Protein AF-A0A8X6V2Q7-F1 (afdb_monomer_lite)

Foldseek 3Di:
DDDDDLVQDLVNCPVVDDDPVVNVVDPSNVVGDCCVVDPDDPPPPPPVVVVVVVVVVVVVVVVVLVVQLVVVLVVVCVVVPDNDPDPRDVVSSVVSVVVVVVVVCCVPPVVVVVVVVPDDDDDFPDLALVSVLVVQVVCCVVPNDDPDDDDPPPVRVVVNVVVCVVVVD

InterPro domains:
  IPR036397 Ribonuclease H superfamily [G3DSA:3.30.420.10] (114-169)

Radius of gyration: 29.78 Å; chains: 1; bounding box: 52×70×67 Å

Organism: Trichonephila clavipes (NCBI:txid2585209)

Structure (mmCIF, N/CA/C/O backbone):
data_AF-A0A8X6V2Q7-F1
#
_entry.id   AF-A0A8X6V2Q7-F1
#
loop_
_atom_site.group_PDB
_atom_site.id
_atom_site.type_symbol
_atom_site.label_atom_id
_atom_site.label_alt_id
_atom_site.label_comp_id
_atom_site.label_asym_id
_atom_site.label_entity_id
_atom_site.label_seq_id
_atom_site.pdbx_PDB_ins_code
_atom_site.Cartn_x
_atom_site.Cartn_y
_atom_site.Cartn_z
_atom_site.occupancy
_atom_site.B_iso_or_equiv
_atom_site.auth_seq_id
_atom_site.auth_comp_id
_atom_site.auth_asym_id
_atom_site.auth_atom_id
_atom_site.pdbx_PDB_model_num
ATOM 1 N N . MET A 1 1 ? 19.278 -16.039 -22.634 1.00 46.84 1 MET A N 1
ATOM 2 C CA . MET A 1 1 ? 18.254 -17.069 -22.369 1.00 46.84 1 MET A CA 1
ATOM 3 C C . MET A 1 1 ? 17.026 -16.682 -23.163 1.00 46.84 1 MET A C 1
ATOM 5 O O . MET A 1 1 ? 16.469 -15.624 -22.900 1.00 46.84 1 MET A O 1
ATOM 9 N N . GLU A 1 2 ? 16.691 -17.450 -24.193 1.00 57.19 2 GLU A N 1
ATOM 10 C CA . GLU A 1 2 ? 15.516 -17.195 -25.029 1.00 57.19 2 GLU A CA 1
ATOM 11 C C . GLU A 1 2 ? 14.275 -17.835 -24.401 1.00 57.19 2 GLU A C 1
ATOM 13 O O . GLU A 1 2 ? 14.346 -18.918 -23.822 1.00 57.19 2 GLU A O 1
ATOM 18 N N . HIS A 1 3 ? 13.142 -17.138 -24.469 1.00 63.06 3 HIS A N 1
ATOM 19 C CA . HIS A 1 3 ? 11.876 -17.623 -23.930 1.00 63.06 3 HIS A CA 1
ATOM 20 C C . HIS A 1 3 ? 11.239 -18.638 -24.893 1.00 63.06 3 HIS A C 1
ATOM 22 O O . HIS A 1 3 ? 10.898 -18.295 -26.029 1.00 63.06 3 HIS A O 1
ATOM 28 N N . VAL A 1 4 ? 11.046 -19.871 -24.418 1.00 62.88 4 VAL A N 1
ATOM 29 C CA . VAL A 1 4 ? 10.318 -20.929 -25.134 1.00 62.88 4 VAL A CA 1
ATOM 30 C C . VAL A 1 4 ? 8.814 -20.605 -25.108 1.00 62.88 4 VAL A C 1
ATOM 32 O O . VAL A 1 4 ? 8.291 -20.364 -24.020 1.00 62.88 4 VAL A O 1
ATOM 35 N N . PRO A 1 5 ? 8.111 -20.560 -26.261 1.00 65.69 5 PRO A N 1
ATOM 36 C CA . PRO A 1 5 ? 6.659 -20.354 -26.298 1.00 65.69 5 PRO A CA 1
ATOM 37 C C . PRO A 1 5 ? 5.901 -21.378 -25.433 1.00 65.69 5 PRO A C 1
ATOM 39 O O . PRO A 1 5 ? 6.385 -22.491 -25.250 1.00 65.69 5 PRO A O 1
ATOM 42 N N . SER A 1 6 ? 4.708 -21.024 -24.939 1.00 66.69 6 SER A N 1
ATOM 43 C CA . SER A 1 6 ? 3.935 -21.871 -24.010 1.00 66.69 6 SER A CA 1
ATOM 44 C C . SER A 1 6 ? 3.626 -23.277 -24.534 1.00 66.69 6 SER A C 1
ATOM 46 O O . SER A 1 6 ? 3.758 -24.235 -23.780 1.00 66.69 6 SER A O 1
ATOM 48 N N . ASP A 1 7 ? 3.268 -23.424 -25.813 1.00 68.69 7 ASP A N 1
ATOM 49 C CA . ASP A 1 7 ? 2.862 -24.720 -26.382 1.00 68.69 7 ASP A CA 1
ATOM 50 C C . ASP A 1 7 ? 3.977 -25.795 -26.339 1.00 68.69 7 ASP A C 1
ATOM 52 O O . ASP A 1 7 ? 3.698 -26.927 -25.943 1.00 68.69 7 ASP A O 1
ATOM 56 N N . PRO A 1 8 ? 5.245 -25.487 -26.686 1.00 73.31 8 PRO A N 1
ATOM 57 C CA . PRO A 1 8 ? 6.370 -26.411 -26.525 1.00 73.31 8 PRO A CA 1
ATOM 58 C C . PRO A 1 8 ? 7.107 -26.312 -25.174 1.00 73.31 8 PRO A C 1
ATOM 60 O O . PRO A 1 8 ? 8.193 -26.883 -25.053 1.00 73.31 8 PRO A O 1
ATOM 63 N N . ASN A 1 9 ? 6.595 -25.591 -24.167 1.00 81.50 9 ASN A N 1
ATOM 64 C CA . ASN A 1 9 ? 7.288 -25.437 -22.884 1.00 81.50 9 ASN A CA 1
ATOM 65 C C . ASN A 1 9 ? 6.937 -26.583 -21.913 1.00 81.50 9 ASN A C 1
ATOM 67 O O . ASN A 1 9 ? 5.842 -26.582 -21.348 1.00 81.50 9 ASN A O 1
ATOM 71 N N . PRO A 1 10 ? 7.851 -27.528 -21.618 1.00 83.62 10 PRO A N 1
ATOM 72 C CA . PRO A 1 10 ? 7.557 -28.600 -20.669 1.00 83.62 10 PRO A CA 1
ATOM 73 C C . PRO A 1 10 ? 7.222 -28.064 -19.267 1.00 83.62 10 PRO A C 1
ATOM 75 O O . PRO A 1 10 ? 6.374 -28.637 -18.586 1.00 83.62 10 PRO A O 1
ATOM 78 N N . ALA A 1 11 ? 7.796 -26.928 -18.852 1.00 82.56 11 ALA A N 1
ATOM 79 C CA . ALA A 1 11 ? 7.512 -26.326 -17.548 1.00 82.56 11 ALA A CA 1
ATOM 80 C C . ALA A 1 11 ? 6.061 -25.821 -17.406 1.00 82.56 11 ALA A C 1
ATOM 82 O O . ALA A 1 11 ? 5.553 -25.748 -16.283 1.00 82.56 11 ALA A O 1
ATOM 83 N N . ASP A 1 12 ? 5.370 -25.527 -18.516 1.00 83.75 12 ASP A N 1
ATOM 84 C CA . ASP A 1 12 ? 3.963 -25.105 -18.498 1.00 83.75 12 ASP A CA 1
ATOM 85 C C . ASP A 1 12 ? 3.024 -26.251 -18.078 1.00 83.75 12 ASP A C 1
ATOM 87 O O . ASP A 1 12 ? 1.996 -26.000 -17.449 1.00 83.75 12 ASP A O 1
ATOM 91 N N . LEU A 1 13 ? 3.380 -27.513 -18.361 1.00 81.94 13 LEU A N 1
ATOM 92 C CA . LEU A 1 13 ? 2.562 -28.679 -17.996 1.00 81.94 13 LEU A CA 1
ATOM 93 C C . LEU A 1 13 ? 2.417 -28.817 -16.477 1.00 81.94 13 LEU A C 1
ATOM 95 O O . LEU A 1 13 ? 1.329 -29.085 -15.973 1.00 81.94 13 LEU A O 1
ATOM 99 N N . VAL A 1 14 ? 3.507 -28.601 -15.741 1.00 81.62 14 VAL A N 1
ATOM 100 C CA . VAL A 1 14 ? 3.504 -28.705 -14.276 1.00 81.62 14 VAL A CA 1
ATOM 101 C C . VAL A 1 14 ? 2.944 -27.438 -13.634 1.00 81.62 14 VAL A C 1
ATOM 103 O O . VAL A 1 14 ? 2.188 -27.535 -12.670 1.00 81.62 14 VAL A O 1
ATOM 106 N N . SER A 1 15 ? 3.242 -26.253 -14.176 1.00 85.19 15 SER A N 1
ATOM 107 C CA . SER A 1 15 ? 2.754 -24.991 -13.603 1.00 85.19 15 SER A CA 1
ATOM 108 C C . SER A 1 15 ? 1.238 -24.795 -13.749 1.00 85.19 15 SER A C 1
ATOM 110 O O . SER A 1 15 ? 0.634 -24.119 -12.918 1.00 85.19 15 SER A O 1
ATOM 112 N N . ARG A 1 16 ? 0.601 -25.420 -14.752 1.00 81.25 16 ARG A N 1
ATOM 113 C CA . ARG A 1 16 ? -0.863 -25.397 -14.957 1.00 81.25 16 ARG A CA 1
ATOM 114 C C . ARG A 1 16 ? -1.616 -26.529 -14.249 1.00 81.25 16 ARG A C 1
ATOM 116 O O . ARG A 1 16 ? -2.844 -26.511 -14.239 1.00 81.25 16 ARG A O 1
ATOM 123 N N . GLY A 1 17 ? -0.895 -27.473 -13.644 1.00 82.19 17 GLY A N 1
ATOM 124 C CA . GLY A 1 17 ? -1.458 -28.646 -12.983 1.00 82.19 17 GLY A CA 1
ATOM 125 C C . GLY A 1 17 ? -1.748 -29.780 -13.968 1.00 82.19 17 GLY A C 1
ATOM 126 O O . GLY A 1 17 ? -2.728 -29.749 -14.710 1.00 82.19 17 GLY A O 1
ATOM 127 N N . ILE A 1 18 ? -0.907 -30.813 -13.936 1.00 85.75 18 ILE A N 1
ATOM 128 C CA . ILE A 1 18 ? -1.090 -32.064 -14.674 1.00 85.75 18 ILE A CA 1
ATOM 129 C C . ILE A 1 18 ? -1.117 -33.232 -13.691 1.00 85.75 18 ILE A C 1
ATOM 131 O O . ILE A 1 18 ? -0.401 -33.243 -12.691 1.00 85.75 18 ILE A O 1
ATOM 135 N N . ASP A 1 19 ? -1.965 -34.211 -13.982 1.00 88.88 19 ASP A N 1
ATOM 136 C CA . ASP A 1 19 ? -2.036 -35.451 -13.219 1.00 88.88 19 ASP A CA 1
ATOM 137 C C . ASP A 1 19 ? -0.715 -36.253 -13.345 1.00 88.88 19 ASP A C 1
ATOM 139 O O . ASP A 1 19 ? -0.192 -36.359 -14.462 1.00 88.88 19 ASP A O 1
ATOM 143 N N . PRO A 1 20 ? -0.162 -36.819 -12.252 1.00 86.69 20 PRO A N 1
ATOM 144 C CA . PRO A 1 20 ? 1.117 -37.535 -12.281 1.00 86.69 20 PRO A CA 1
ATOM 145 C C . PRO A 1 20 ? 1.160 -38.713 -13.260 1.00 86.69 20 PRO A C 1
ATOM 147 O O . PRO A 1 20 ? 2.162 -38.890 -13.955 1.00 86.69 20 PRO A O 1
ATOM 150 N N . ASP A 1 21 ? 0.072 -39.476 -13.383 1.00 89.44 21 ASP A N 1
ATOM 151 C CA . ASP A 1 21 ? 0.019 -40.634 -14.282 1.00 89.44 21 ASP A CA 1
ATOM 152 C C . ASP A 1 21 ? -0.011 -40.185 -15.746 1.00 89.44 21 ASP A C 1
ATOM 154 O O . ASP A 1 21 ? 0.568 -40.825 -16.630 1.00 89.44 21 ASP A O 1
ATOM 158 N N . LYS A 1 22 ? -0.634 -39.031 -16.009 1.00 85.12 22 LYS A N 1
ATOM 159 C CA . LYS A 1 22 ? -0.611 -38.392 -17.330 1.00 85.12 22 LYS A CA 1
ATOM 160 C C . LYS A 1 22 ? 0.740 -37.765 -17.645 1.00 85.12 22 LYS A C 1
ATOM 162 O O . LYS A 1 22 ? 1.118 -37.763 -18.815 1.00 85.12 22 LYS A O 1
ATOM 167 N N . LEU A 1 23 ? 1.465 -37.258 -16.645 1.00 86.19 23 LEU A N 1
ATOM 168 C CA . LEU A 1 23 ? 2.805 -36.693 -16.821 1.00 86.19 23 LEU A CA 1
ATOM 169 C C . LEU A 1 23 ? 3.800 -37.759 -17.290 1.00 86.19 23 LEU A C 1
ATOM 171 O O . LEU A 1 23 ? 4.572 -37.490 -18.205 1.00 86.19 23 LEU A O 1
ATOM 175 N N . LEU A 1 24 ? 3.727 -38.979 -16.743 1.00 85.38 24 LEU A N 1
ATOM 176 C CA . LEU A 1 24 ? 4.577 -40.108 -17.155 1.00 85.38 24 LEU A CA 1
ATOM 177 C C . LEU A 1 24 ? 4.436 -40.461 -18.646 1.00 85.38 24 LEU A C 1
ATOM 179 O O . LEU A 1 24 ? 5.351 -41.025 -19.242 1.00 85.38 24 LEU A O 1
ATOM 183 N N . GLN A 1 25 ? 3.312 -40.096 -19.264 1.00 86.62 25 GLN A N 1
ATOM 184 C CA . GLN A 1 25 ? 3.036 -40.330 -20.682 1.00 86.62 25 GLN A CA 1
ATOM 185 C C . GLN A 1 25 ? 3.468 -39.151 -21.579 1.00 86.62 25 GLN A C 1
ATOM 187 O O . GLN A 1 25 ? 3.437 -39.266 -22.808 1.00 86.62 25 GLN A O 1
ATOM 192 N N . GLN A 1 26 ? 3.888 -38.013 -21.006 1.00 85.62 26 GLN A N 1
ATOM 193 C CA . GLN A 1 26 ? 4.239 -36.809 -21.765 1.00 85.62 26 GLN A CA 1
ATOM 194 C C . GLN A 1 26 ? 5.645 -36.883 -22.357 1.00 85.62 26 GLN A C 1
ATOM 196 O O . GLN A 1 26 ? 6.644 -36.593 -21.701 1.00 85.62 26 GLN A O 1
ATOM 201 N N . LYS A 1 27 ? 5.723 -37.148 -23.663 1.00 84.56 27 LYS A N 1
ATOM 202 C CA . LYS A 1 27 ? 6.991 -37.101 -24.407 1.00 84.56 27 LYS A CA 1
ATOM 203 C C . LYS A 1 27 ? 7.654 -35.722 -24.372 1.00 84.56 27 LYS A C 1
ATOM 205 O O . LYS A 1 27 ? 8.876 -35.668 -24.335 1.00 84.56 27 LYS A O 1
ATOM 210 N N . LEU A 1 28 ? 6.874 -34.637 -24.362 1.00 84.88 28 LEU A N 1
ATOM 211 C CA . LEU A 1 28 ? 7.398 -33.266 -24.320 1.00 84.88 28 LEU A CA 1
ATOM 212 C C . LEU A 1 28 ? 8.175 -32.982 -23.025 1.00 84.88 28 LEU A C 1
ATOM 214 O O . LEU A 1 28 ? 9.194 -32.303 -23.067 1.00 84.88 28 LEU A O 1
ATOM 218 N N . TRP A 1 29 ? 7.724 -33.525 -21.888 1.00 85.44 29 TRP A N 1
ATOM 219 C CA . TRP A 1 29 ? 8.389 -33.345 -20.595 1.00 85.44 29 TRP A CA 1
ATOM 220 C C . TRP A 1 29 ? 9.753 -34.037 -20.551 1.00 85.44 29 TRP A C 1
ATOM 222 O O . TRP A 1 29 ? 10.743 -33.432 -20.151 1.00 85.44 29 TRP A O 1
ATOM 232 N N . PHE A 1 30 ? 9.808 -35.296 -20.995 1.00 85.56 30 PHE A N 1
ATOM 233 C CA . PHE A 1 30 ? 11.021 -36.110 -20.890 1.00 85.56 30 PHE A CA 1
ATOM 234 C C . PHE A 1 30 ? 12.014 -35.905 -22.037 1.00 85.56 30 PHE A C 1
ATOM 236 O O . PHE A 1 30 ? 13.210 -36.072 -21.824 1.00 85.56 30 PHE A O 1
ATOM 243 N N . ASN A 1 31 ? 11.544 -35.538 -23.231 1.00 86.00 31 ASN A N 1
ATOM 244 C CA . ASN A 1 31 ? 12.404 -35.377 -24.410 1.00 86.00 31 ASN A CA 1
ATOM 245 C C . ASN A 1 31 ? 12.636 -33.910 -24.793 1.00 86.00 31 ASN A C 1
ATOM 247 O O . ASN A 1 31 ? 13.463 -33.629 -25.656 1.00 86.00 31 ASN A O 1
ATOM 251 N N . GLY A 1 32 ? 11.916 -32.977 -24.164 1.00 82.25 32 GLY A N 1
ATOM 252 C CA . GLY A 1 32 ? 11.932 -31.573 -24.545 1.00 82.25 32 GLY A CA 1
ATOM 253 C C . GLY A 1 32 ? 11.288 -31.319 -25.914 1.00 82.25 32 GLY A C 1
ATOM 254 O O . GLY A 1 32 ? 10.802 -32.236 -26.586 1.00 82.25 32 GLY A O 1
ATOM 255 N N . PRO A 1 33 ? 11.223 -30.049 -26.331 1.00 82.94 33 PRO A N 1
ATOM 256 C CA . PRO A 1 33 ? 10.698 -29.695 -27.636 1.00 82.94 33 PRO A CA 1
ATOM 257 C C . PRO A 1 33 ? 11.667 -30.057 -28.766 1.00 82.94 33 PRO A C 1
ATOM 259 O O . PRO A 1 33 ? 12.882 -29.921 -28.646 1.00 82.94 33 PRO A O 1
ATOM 262 N N . THR A 1 34 ? 11.108 -30.468 -29.903 1.00 78.25 34 THR A N 1
ATOM 263 C CA . THR A 1 34 ? 11.858 -31.026 -31.041 1.00 78.25 34 THR A CA 1
ATOM 264 C C . THR A 1 34 ? 12.872 -30.062 -31.654 1.00 78.25 34 THR A C 1
ATOM 266 O O . THR A 1 34 ? 13.890 -30.510 -32.173 1.00 78.25 34 THR A O 1
ATOM 269 N N . PHE A 1 35 ? 12.639 -28.750 -31.562 1.00 74.38 35 PHE A N 1
ATOM 270 C CA . PHE A 1 35 ? 13.561 -27.730 -32.074 1.00 74.38 35 PHE A CA 1
ATOM 271 C C . PHE A 1 35 ? 14.876 -27.635 -31.284 1.00 74.38 35 PHE A C 1
ATOM 273 O O . PHE A 1 35 ? 15.821 -27.025 -31.764 1.00 74.38 35 PHE A O 1
ATOM 280 N N . LEU A 1 36 ? 14.966 -28.220 -30.082 1.00 72.00 36 LEU A N 1
ATOM 281 C CA . LEU A 1 36 ? 16.244 -28.343 -29.367 1.00 72.00 36 LEU A CA 1
ATOM 282 C C . LEU A 1 36 ? 17.100 -29.499 -29.894 1.00 72.00 36 LEU A C 1
ATOM 284 O O . LEU A 1 36 ? 18.290 -29.556 -29.603 1.00 72.00 36 LEU A O 1
ATOM 288 N N . SER A 1 37 ? 16.495 -30.439 -30.625 1.00 74.88 37 SER A N 1
ATOM 289 C CA . SER A 1 37 ? 17.168 -31.621 -31.171 1.00 74.88 37 SER A CA 1
ATOM 290 C C . SER A 1 37 ? 17.538 -31.484 -32.650 1.00 74.88 37 SER A C 1
ATOM 292 O O . SER A 1 37 ? 18.203 -32.370 -33.178 1.00 74.88 37 SER A O 1
ATOM 294 N N . GLY A 1 38 ? 17.098 -30.418 -33.323 1.00 70.31 38 GLY A N 1
ATOM 295 C CA . GLY A 1 38 ? 17.447 -30.108 -34.711 1.00 70.31 38 GLY A CA 1
ATOM 296 C C . GLY A 1 38 ? 18.218 -28.792 -34.831 1.00 70.31 38 GLY A C 1
ATOM 297 O O . GLY A 1 38 ? 18.279 -28.018 -33.881 1.00 70.31 38 GLY A O 1
ATOM 298 N N . ASP A 1 39 ? 18.762 -28.523 -36.019 1.00 64.25 39 ASP A N 1
ATOM 299 C CA . ASP A 1 39 ? 19.480 -27.271 -36.323 1.00 64.25 39 ASP A CA 1
ATOM 300 C C . ASP A 1 39 ? 18.536 -26.075 -36.586 1.00 64.25 39 ASP A C 1
ATOM 302 O O . ASP A 1 39 ? 18.987 -24.944 -36.772 1.00 64.25 39 ASP A O 1
ATOM 306 N N . GLU A 1 40 ? 17.217 -26.297 -36.597 1.00 64.81 40 GLU A N 1
ATOM 307 C CA . GLU A 1 40 ? 16.208 -25.267 -36.854 1.00 64.81 40 GLU A CA 1
ATOM 308 C C . GLU A 1 40 ? 15.540 -24.793 -35.559 1.00 64.81 40 GLU A C 1
ATOM 310 O O . GLU A 1 40 ? 14.633 -25.429 -35.017 1.00 64.81 40 GLU A O 1
ATOM 315 N N . TYR A 1 41 ? 15.953 -23.616 -35.088 1.00 67.44 41 TYR A N 1
ATOM 316 C CA . TYR A 1 41 ? 15.221 -22.882 -34.061 1.00 67.44 41 TYR A CA 1
ATOM 317 C C . TYR A 1 41 ? 13.979 -22.213 -34.673 1.00 67.44 41 TYR A C 1
ATOM 319 O O . TYR A 1 41 ? 14.066 -21.663 -35.776 1.00 67.44 41 TYR A O 1
ATOM 327 N N . PRO A 1 42 ? 12.819 -22.195 -33.985 1.00 68.12 42 PRO A N 1
ATOM 328 C CA . PRO A 1 42 ? 11.641 -21.509 -34.493 1.00 68.12 42 PRO A CA 1
ATOM 329 C C . PRO A 1 42 ? 11.955 -20.021 -34.675 1.00 68.12 42 PRO A C 1
ATOM 331 O O . PRO A 1 42 ? 12.234 -19.312 -33.706 1.00 68.12 42 PRO A O 1
ATOM 334 N N . ASN A 1 43 ? 11.890 -19.544 -35.923 1.00 63.69 43 ASN A N 1
ATOM 335 C CA . ASN A 1 43 ? 12.054 -18.133 -36.260 1.00 63.69 43 ASN A CA 1
ATOM 336 C C . ASN A 1 43 ? 10.948 -17.318 -35.584 1.00 63.69 43 ASN A C 1
ATOM 338 O O . ASN A 1 43 ? 9.857 -17.135 -36.125 1.00 63.69 43 ASN A O 1
ATOM 342 N N . ARG A 1 44 ? 11.226 -16.793 -34.390 1.00 61.41 44 ARG A N 1
ATOM 343 C CA . ARG A 1 44 ? 10.394 -15.749 -33.808 1.00 61.41 44 ARG A CA 1
ATOM 344 C C . ARG A 1 44 ? 10.702 -14.486 -34.601 1.00 61.41 44 ARG A C 1
ATOM 346 O O . ARG A 1 44 ? 11.740 -13.863 -34.393 1.00 61.41 44 ARG A O 1
ATOM 353 N N . THR A 1 45 ? 9.814 -14.093 -35.512 1.00 59.69 45 THR A N 1
ATOM 354 C CA . THR A 1 45 ? 9.832 -12.733 -36.057 1.00 59.69 45 THR A CA 1
ATOM 355 C C . THR A 1 45 ? 9.668 -11.781 -34.882 1.00 59.69 45 THR A C 1
ATOM 357 O O . THR A 1 45 ? 8.565 -11.590 -34.371 1.00 59.69 45 THR A O 1
ATOM 360 N N . ILE A 1 46 ? 10.780 -11.231 -34.393 1.00 63.78 46 ILE A N 1
ATOM 361 C CA . ILE A 1 46 ? 10.744 -10.142 -33.429 1.00 63.78 46 ILE A CA 1
ATOM 362 C C . ILE A 1 46 ? 10.040 -9.007 -34.157 1.00 63.78 46 ILE A C 1
ATOM 364 O O . ILE A 1 46 ? 10.546 -8.499 -35.158 1.00 63.78 46 ILE A O 1
ATOM 368 N N . ASN A 1 47 ? 8.859 -8.624 -33.677 1.00 72.25 47 ASN A N 1
ATOM 369 C CA . ASN A 1 47 ? 8.215 -7.416 -34.147 1.00 72.25 47 ASN A CA 1
ATOM 370 C C . ASN A 1 47 ? 9.058 -6.229 -33.663 1.00 72.25 47 ASN A C 1
ATOM 372 O O . ASN A 1 47 ? 8.863 -5.697 -32.571 1.00 72.25 47 ASN A O 1
ATOM 376 N N . CYS A 1 48 ? 10.053 -5.849 -34.466 1.00 70.75 48 CYS A N 1
ATOM 377 C CA . CYS A 1 48 ? 10.986 -4.772 -34.151 1.00 70.75 48 CYS A CA 1
ATOM 378 C C . CYS A 1 48 ? 10.259 -3.461 -33.836 1.00 70.75 48 CYS A C 1
ATOM 380 O O . CYS A 1 48 ? 10.783 -2.647 -33.082 1.00 70.75 48 CYS A O 1
ATOM 382 N N . ARG A 1 49 ? 9.048 -3.271 -34.375 1.00 78.00 49 ARG A N 1
ATOM 383 C CA . ARG A 1 49 ? 8.214 -2.097 -34.127 1.00 78.00 49 ARG A CA 1
ATOM 384 C C . ARG A 1 49 ? 7.687 -2.056 -32.698 1.00 78.00 49 ARG A C 1
ATOM 386 O O . ARG A 1 49 ? 7.850 -1.039 -32.041 1.00 78.00 49 ARG A O 1
ATOM 393 N N . GLU A 1 50 ? 7.126 -3.157 -32.210 1.00 80.19 50 GLU A N 1
ATOM 394 C CA . GLU A 1 50 ? 6.586 -3.258 -30.849 1.00 80.19 50 GLU A CA 1
ATOM 395 C C . GLU A 1 50 ? 7.694 -3.081 -29.804 1.00 80.19 50 GLU A C 1
ATOM 397 O O . GLU A 1 50 ? 7.568 -2.280 -28.881 1.00 80.19 50 GLU A O 1
ATOM 402 N N . LYS A 1 51 ? 8.851 -3.715 -30.029 1.00 81.12 51 LYS A N 1
ATOM 403 C CA . LYS A 1 51 ? 10.028 -3.563 -29.162 1.00 81.12 51 LYS A CA 1
ATOM 404 C C . LYS A 1 51 ? 10.592 -2.136 -29.173 1.00 81.12 51 LYS A C 1
ATOM 406 O O . LYS A 1 51 ? 11.057 -1.634 -28.150 1.00 81.12 51 LYS A O 1
ATOM 411 N N . LEU A 1 52 ? 10.563 -1.469 -30.329 1.00 81.44 52 LEU A N 1
ATOM 412 C CA . LEU A 1 52 ? 10.977 -0.072 -30.461 1.00 81.44 52 LEU A CA 1
ATOM 413 C C . LEU A 1 52 ? 9.972 0.881 -29.797 1.00 81.44 52 LEU A C 1
ATOM 415 O O . LEU A 1 52 ? 10.377 1.868 -29.188 1.00 81.44 52 LEU A O 1
ATOM 419 N N . GLU A 1 53 ? 8.674 0.606 -29.898 1.00 87.06 53 GLU A N 1
ATOM 420 C CA . GLU A 1 53 ? 7.618 1.370 -29.229 1.00 87.06 53 GLU A CA 1
ATOM 421 C C . GLU A 1 53 ? 7.706 1.235 -27.704 1.00 87.06 53 GLU A C 1
ATOM 423 O O . GLU A 1 53 ? 7.642 2.250 -27.008 1.00 87.06 53 GLU A O 1
ATOM 428 N N . GLU A 1 54 ? 7.959 0.031 -27.192 1.00 84.75 54 GLU A N 1
ATOM 429 C CA . GLU A 1 54 ? 8.228 -0.227 -25.775 1.00 84.75 54 GLU A CA 1
ATOM 430 C C . GLU A 1 54 ? 9.457 0.559 -25.288 1.00 84.75 54 GLU A C 1
ATOM 432 O O . GLU A 1 54 ? 9.361 1.339 -24.338 1.00 84.75 54 GLU A O 1
ATOM 437 N N . TYR A 1 55 ? 10.587 0.459 -25.997 1.00 81.00 55 TYR A N 1
ATOM 438 C CA . TYR A 1 55 ? 11.801 1.217 -25.673 1.00 81.00 55 TYR A CA 1
ATOM 439 C C . TYR A 1 55 ? 11.565 2.734 -25.678 1.00 81.00 55 TYR A C 1
ATOM 441 O O . TYR A 1 55 ? 11.972 3.446 -24.758 1.00 81.00 55 TYR A O 1
ATOM 449 N N . ASN A 1 56 ? 10.874 3.245 -26.698 1.00 84.94 56 ASN A N 1
ATOM 450 C CA . ASN A 1 56 ? 10.558 4.666 -26.804 1.00 84.94 56 ASN A CA 1
ATOM 451 C C . ASN A 1 56 ? 9.600 5.126 -25.698 1.00 84.94 56 ASN A C 1
ATOM 453 O O . ASN A 1 56 ? 9.718 6.257 -25.221 1.00 84.94 56 ASN A O 1
ATOM 457 N N . SER A 1 57 ? 8.661 4.275 -25.284 1.00 83.25 57 SER A N 1
ATOM 458 C CA . SER A 1 57 ? 7.770 4.532 -24.151 1.00 83.25 57 SER A CA 1
ATOM 459 C C . SER A 1 57 ? 8.569 4.668 -22.855 1.00 83.25 57 SER A C 1
ATOM 461 O O . SER A 1 57 ? 8.454 5.683 -22.163 1.00 83.25 57 SER A O 1
ATOM 463 N N . GLU A 1 58 ? 9.464 3.720 -22.574 1.00 83.56 58 GLU A N 1
ATOM 464 C CA . GLU A 1 58 ? 10.343 3.759 -21.399 1.00 83.56 58 GLU A CA 1
ATOM 465 C C . GLU A 1 58 ? 11.283 4.977 -21.407 1.00 83.56 58 GLU A C 1
ATOM 467 O O . GLU A 1 58 ? 11.467 5.657 -20.387 1.00 83.56 58 GLU A O 1
ATOM 472 N N . LEU A 1 59 ? 11.811 5.345 -22.579 1.00 82.62 59 LEU A N 1
ATOM 473 C CA . LEU A 1 59 ? 12.628 6.547 -22.737 1.00 82.62 59 LEU A CA 1
ATOM 474 C C . LEU A 1 59 ? 11.826 7.827 -22.449 1.00 82.62 59 LEU A C 1
ATOM 476 O O . LEU A 1 59 ? 12.313 8.723 -21.753 1.00 82.62 59 LEU A O 1
ATOM 480 N N . ARG A 1 60 ? 10.579 7.918 -22.933 1.00 85.88 60 ARG A N 1
ATOM 481 C CA . ARG A 1 60 ? 9.678 9.053 -22.658 1.00 85.88 60 ARG A CA 1
ATOM 482 C C . ARG A 1 60 ? 9.355 9.167 -21.170 1.00 85.88 60 ARG A C 1
ATOM 484 O O . ARG A 1 60 ? 9.409 10.279 -20.641 1.00 85.88 60 ARG A O 1
ATOM 491 N N . LYS A 1 61 ? 9.078 8.047 -20.491 1.00 83.62 61 LYS A N 1
ATOM 492 C CA . LYS A 1 61 ? 8.863 8.008 -19.033 1.00 83.62 61 LYS A CA 1
ATOM 493 C C . LYS A 1 61 ? 10.089 8.538 -18.292 1.00 83.62 61 LYS A C 1
ATOM 495 O O . LYS A 1 61 ? 9.970 9.444 -17.469 1.00 83.62 61 LYS A O 1
ATOM 500 N N . THR A 1 62 ? 11.278 8.059 -18.654 1.00 82.25 62 THR A N 1
ATOM 501 C CA . THR A 1 62 ? 12.547 8.495 -18.052 1.00 82.25 62 THR A CA 1
ATOM 502 C C . THR A 1 62 ? 12.791 9.994 -18.251 1.00 82.25 62 THR A C 1
ATOM 504 O O . THR A 1 62 ? 13.160 10.710 -17.315 1.00 82.25 62 THR A O 1
ATOM 507 N N . LEU A 1 63 ? 12.541 10.508 -19.458 1.00 84.00 63 LEU A N 1
ATOM 508 C CA . LEU A 1 63 ? 12.706 11.928 -19.760 1.00 84.00 63 LEU A CA 1
ATOM 509 C C . LEU A 1 63 ? 11.712 12.800 -18.980 1.00 84.00 63 LEU A C 1
ATOM 511 O O . LEU A 1 63 ? 12.097 13.845 -18.450 1.00 84.00 63 LEU A O 1
ATOM 515 N N . LEU A 1 64 ? 10.449 12.376 -18.886 1.00 83.50 64 LEU A N 1
ATOM 516 C CA . LEU A 1 64 ? 9.418 13.074 -18.119 1.00 83.50 64 LEU A CA 1
ATOM 517 C C . LEU A 1 64 ? 9.780 13.129 -16.628 1.00 83.50 64 LEU A C 1
ATOM 519 O O . LEU A 1 64 ? 9.724 14.201 -16.024 1.00 83.50 64 LEU A O 1
ATOM 523 N N . MET A 1 65 ? 10.243 12.008 -16.068 1.00 80.81 65 MET A N 1
ATOM 524 C CA . MET A 1 65 ? 10.748 11.926 -14.695 1.00 80.81 65 MET A CA 1
ATOM 525 C C . MET A 1 65 ? 11.879 12.924 -14.437 1.00 80.81 65 MET A C 1
ATOM 527 O O . MET A 1 65 ? 11.855 13.659 -13.450 1.00 80.81 65 MET A O 1
ATOM 531 N N . ASN A 1 66 ? 12.858 13.006 -15.339 1.00 80.75 66 ASN A N 1
ATOM 532 C CA . ASN A 1 66 ? 13.989 13.926 -15.197 1.00 80.75 66 ASN A CA 1
ATOM 533 C C . ASN A 1 66 ? 13.577 15.403 -15.310 1.00 80.75 66 ASN A C 1
ATOM 535 O O . ASN A 1 66 ? 14.102 16.248 -14.575 1.00 80.75 66 ASN A O 1
ATOM 539 N N . LYS A 1 67 ? 12.597 15.722 -16.167 1.00 85.25 67 LYS A N 1
ATOM 540 C CA . LYS A 1 67 ? 12.008 17.070 -16.242 1.00 85.25 67 LYS A CA 1
ATOM 541 C C . LYS A 1 67 ? 11.306 17.442 -14.936 1.00 85.25 67 LYS A C 1
ATOM 543 O O . LYS A 1 67 ? 11.576 18.509 -14.391 1.00 85.25 67 LYS A O 1
ATOM 548 N N . LEU A 1 68 ? 10.477 16.549 -14.393 1.00 82.19 68 LEU A N 1
ATOM 549 C CA . LEU A 1 68 ? 9.771 16.769 -13.126 1.00 82.19 68 LEU A CA 1
ATOM 550 C C . LEU A 1 68 ? 10.729 16.953 -11.947 1.00 82.19 68 LEU A C 1
ATOM 552 O O . LEU A 1 68 ? 10.540 17.862 -11.142 1.00 82.19 68 LEU A O 1
ATOM 556 N N . ARG A 1 69 ? 11.794 16.147 -11.872 1.00 82.00 69 ARG A N 1
ATOM 557 C CA . ARG A 1 69 ? 12.853 16.286 -10.857 1.00 82.00 69 ARG A CA 1
ATOM 558 C C . ARG A 1 69 ? 13.497 17.668 -10.899 1.00 82.00 69 ARG A C 1
ATOM 560 O O . ARG A 1 69 ? 13.625 18.327 -9.870 1.00 82.00 69 ARG A O 1
ATOM 567 N N . THR A 1 70 ? 13.858 18.118 -12.096 1.00 81.44 70 THR A N 1
ATOM 568 C CA . THR A 1 70 ? 14.482 19.429 -12.306 1.00 81.44 70 THR A CA 1
ATOM 569 C C . THR A 1 70 ? 13.540 20.575 -11.926 1.00 81.44 70 THR A C 1
ATOM 57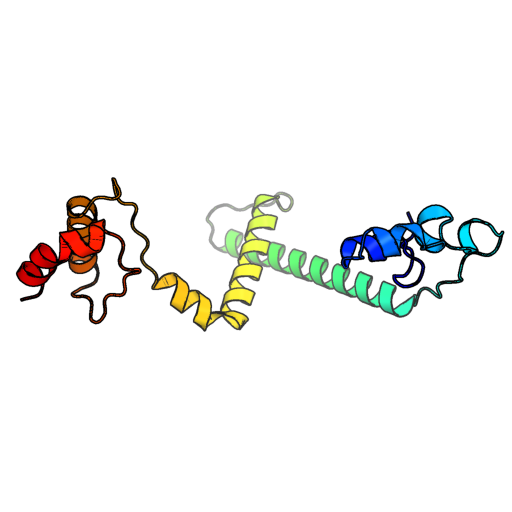1 O O . THR A 1 70 ? 13.963 21.502 -11.238 1.00 81.44 70 THR A O 1
ATOM 574 N N . ILE A 1 71 ? 12.258 20.491 -12.300 1.00 80.75 71 ILE A N 1
ATOM 575 C CA . ILE A 1 71 ? 11.243 21.495 -11.941 1.00 80.75 71 ILE A CA 1
ATOM 576 C C . ILE A 1 71 ? 11.026 21.532 -10.425 1.00 80.75 71 ILE A C 1
ATOM 578 O O . ILE A 1 71 ? 11.043 22.609 -9.834 1.00 80.75 71 ILE A O 1
ATOM 582 N N . ASN A 1 72 ? 10.889 20.373 -9.775 1.00 80.62 72 ASN A N 1
ATOM 583 C CA . ASN A 1 72 ? 10.732 20.303 -8.323 1.00 80.62 72 ASN A CA 1
ATOM 584 C C . ASN A 1 72 ? 11.938 20.913 -7.602 1.00 80.62 72 ASN A C 1
ATOM 586 O O . ASN A 1 72 ? 11.757 21.719 -6.694 1.00 80.62 72 ASN A O 1
ATOM 590 N N . ARG A 1 73 ? 13.168 20.617 -8.042 1.00 80.81 73 ARG A N 1
ATOM 591 C CA . ARG A 1 73 ? 14.371 21.259 -7.496 1.00 80.81 73 ARG A CA 1
ATOM 592 C C . ARG A 1 73 ? 14.357 22.772 -7.679 1.00 80.81 73 ARG A C 1
ATOM 594 O O . ARG A 1 73 ? 14.694 23.504 -6.754 1.00 80.81 73 ARG A O 1
ATOM 601 N N . PHE A 1 74 ? 13.979 23.243 -8.863 1.00 78.44 74 PHE A N 1
ATOM 602 C CA . PHE A 1 74 ? 13.884 24.670 -9.141 1.00 78.44 74 PHE A CA 1
ATOM 603 C C . PHE A 1 74 ? 12.901 25.359 -8.185 1.00 78.44 74 PHE A C 1
ATOM 605 O O . PHE A 1 74 ? 13.254 26.363 -7.573 1.00 78.44 74 PHE A O 1
ATOM 612 N N . VAL A 1 75 ? 11.719 24.774 -7.977 1.00 80.38 75 VAL A N 1
ATOM 613 C CA . VAL A 1 75 ? 10.713 25.280 -7.032 1.00 80.38 75 VAL A CA 1
ATOM 614 C C . VAL A 1 75 ? 11.238 25.295 -5.593 1.00 80.38 75 VAL A C 1
ATOM 616 O O . VAL A 1 75 ? 11.062 26.289 -4.894 1.00 80.38 75 VAL A O 1
ATOM 619 N N . GLU A 1 76 ? 11.909 24.237 -5.138 1.00 78.75 76 GLU A N 1
ATOM 620 C CA . GLU A 1 76 ? 12.476 24.194 -3.782 1.00 78.75 76 GLU A CA 1
ATOM 621 C C . GLU A 1 76 ? 13.615 25.213 -3.598 1.00 78.75 76 GLU A C 1
ATOM 623 O O . GLU A 1 76 ? 13.693 25.869 -2.559 1.00 78.75 76 GLU A O 1
ATOM 628 N N . ASN A 1 77 ? 14.436 25.433 -4.631 1.00 77.00 77 ASN A N 1
ATOM 629 C CA . ASN A 1 77 ? 15.459 26.480 -4.639 1.00 77.00 77 ASN A CA 1
ATOM 630 C C . ASN A 1 77 ? 14.847 27.893 -4.590 1.00 77.00 77 ASN A C 1
ATOM 632 O O . ASN A 1 77 ? 15.417 28.773 -3.947 1.00 77.00 77 ASN A O 1
ATOM 636 N N . LEU A 1 78 ? 13.686 28.117 -5.223 1.00 76.12 78 LEU A N 1
ATOM 637 C CA . LEU A 1 78 ? 12.952 29.388 -5.137 1.00 76.12 78 LEU A CA 1
ATOM 638 C C . LEU A 1 78 ? 12.358 29.644 -3.744 1.00 76.12 78 LEU A C 1
ATOM 640 O O . LEU A 1 78 ? 12.240 30.798 -3.344 1.00 76.12 78 LEU A O 1
ATOM 644 N N . LYS A 1 79 ? 12.021 28.594 -2.984 1.00 80.94 79 LYS A N 1
ATOM 645 C CA . LYS A 1 79 ? 11.512 28.718 -1.604 1.00 80.94 79 LYS A CA 1
ATOM 646 C C . LYS A 1 79 ? 12.587 29.125 -0.587 1.00 80.94 79 LYS A C 1
ATOM 648 O O . LYS A 1 79 ? 12.262 29.328 0.577 1.00 80.94 79 LYS A O 1
ATOM 653 N N . GLY A 1 80 ? 13.854 29.237 -0.998 1.00 66.88 80 GLY A N 1
ATOM 654 C CA . GLY A 1 80 ? 14.933 29.782 -0.167 1.00 66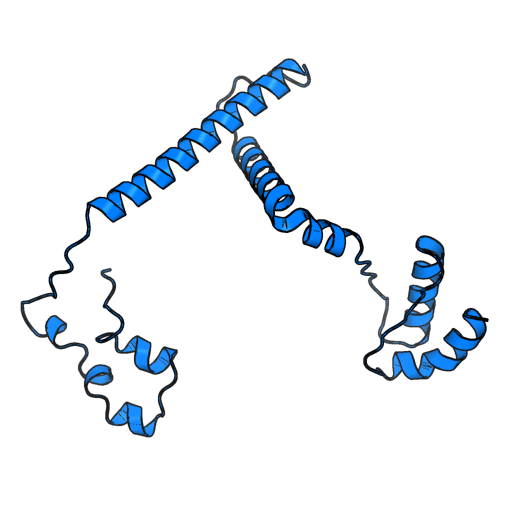.88 80 GLY A CA 1
ATOM 655 C C . GLY A 1 80 ? 15.365 28.897 1.007 1.00 66.88 80 GLY A C 1
ATOM 656 O O . GLY A 1 80 ? 16.091 29.366 1.875 1.00 66.88 80 GLY A O 1
ATOM 657 N N . ILE A 1 81 ? 14.942 27.627 1.043 1.00 64.81 81 ILE A N 1
ATOM 658 C CA . ILE A 1 81 ? 15.201 26.719 2.174 1.00 64.81 81 ILE A CA 1
ATOM 659 C C . ILE A 1 81 ? 16.671 26.260 2.194 1.00 64.81 81 ILE A C 1
ATOM 661 O O . ILE A 1 81 ? 17.251 26.110 3.263 1.00 64.81 81 ILE A O 1
ATOM 665 N N . SER A 1 82 ? 17.290 26.074 1.023 1.00 62.34 82 SER A N 1
ATOM 666 C CA . SER A 1 82 ? 18.742 25.961 0.805 1.00 62.34 82 SER A CA 1
ATOM 667 C C . SER A 1 82 ? 18.977 25.776 -0.695 1.00 62.34 82 SER A C 1
ATOM 669 O O . SER A 1 82 ? 18.312 24.951 -1.319 1.00 62.34 82 SER A O 1
ATOM 671 N N . ARG A 1 83 ? 19.879 26.549 -1.309 1.00 68.25 83 ARG A N 1
ATOM 672 C CA . ARG A 1 83 ? 20.108 26.481 -2.760 1.00 68.25 83 ARG A CA 1
ATOM 673 C C . ARG A 1 83 ? 20.990 25.276 -3.085 1.00 68.25 83 ARG A C 1
ATOM 675 O O . ARG A 1 83 ? 22.186 25.288 -2.815 1.00 68.25 83 ARG A O 1
ATOM 682 N N . VAL A 1 84 ? 20.407 24.248 -3.693 1.00 71.81 84 VAL A N 1
ATOM 683 C CA . VAL A 1 84 ? 21.106 23.016 -4.074 1.00 71.81 84 VAL A CA 1
ATOM 684 C C . VAL A 1 84 ? 21.509 23.096 -5.547 1.00 71.81 84 VAL A C 1
ATOM 686 O O . VAL A 1 84 ? 20.651 23.168 -6.430 1.00 71.81 84 VAL A O 1
ATOM 689 N N . THR A 1 85 ? 22.818 23.098 -5.813 1.00 75.56 85 THR A N 1
ATOM 690 C CA . THR A 1 85 ? 23.415 23.176 -7.165 1.00 75.56 85 THR A CA 1
ATOM 691 C C . THR A 1 85 ? 24.148 21.901 -7.590 1.00 75.56 85 THR A C 1
ATOM 693 O O . THR A 1 85 ? 24.638 21.818 -8.713 1.00 75.56 85 THR A O 1
ATOM 696 N N . VAL A 1 86 ? 24.210 20.892 -6.717 1.00 80.50 86 VAL A N 1
ATOM 697 C CA . VAL A 1 86 ? 24.813 19.582 -7.017 1.00 80.50 86 VAL A CA 1
ATOM 698 C C . VAL A 1 86 ? 23.946 18.769 -7.994 1.00 80.50 86 VAL A C 1
ATOM 700 O O . VAL A 1 86 ? 22.761 19.080 -8.153 1.00 80.50 86 VAL A O 1
ATOM 703 N N . PRO A 1 87 ? 24.477 17.713 -8.647 1.00 83.06 87 PRO A N 1
ATOM 704 C CA . PRO A 1 87 ? 23.672 16.775 -9.437 1.00 83.06 87 PRO A CA 1
ATOM 705 C C . PRO A 1 87 ? 22.460 16.226 -8.667 1.00 83.06 87 PRO A C 1
ATOM 707 O O . PRO A 1 87 ? 22.401 16.301 -7.438 1.00 83.06 87 PRO A O 1
ATOM 710 N N . LEU A 1 88 ? 21.440 15.742 -9.382 1.00 80.19 88 LEU A N 1
ATOM 711 C CA . LEU A 1 88 ? 20.237 15.202 -8.737 1.00 80.19 88 LEU A CA 1
ATOM 712 C C . LEU A 1 88 ? 20.635 14.015 -7.852 1.00 80.19 88 LEU A C 1
ATOM 714 O O . LEU A 1 88 ? 21.286 13.078 -8.307 1.00 80.19 88 LEU A O 1
ATOM 718 N N . THR A 1 89 ? 20.265 14.085 -6.581 1.00 84.06 89 THR A N 1
ATOM 719 C CA . THR A 1 89 ? 20.567 13.080 -5.564 1.00 84.06 89 THR A CA 1
ATOM 720 C C . THR A 1 89 ? 19.514 11.983 -5.574 1.00 84.06 89 THR A C 1
ATOM 722 O O . THR A 1 89 ? 18.351 12.245 -5.868 1.00 84.06 89 THR A O 1
ATOM 725 N N . ILE A 1 90 ? 19.882 10.766 -5.170 1.00 82.94 90 ILE A N 1
ATOM 726 C CA . ILE A 1 90 ? 18.960 9.615 -5.099 1.00 82.94 90 ILE A CA 1
ATOM 727 C C . ILE A 1 90 ? 17.680 9.956 -4.311 1.00 82.94 90 ILE A C 1
ATOM 729 O O . ILE A 1 90 ? 16.582 9.630 -4.745 1.00 82.94 90 ILE A O 1
ATOM 733 N N . LYS A 1 91 ? 17.786 10.736 -3.229 1.00 82.50 91 LYS A N 1
ATOM 734 C CA . LYS A 1 91 ? 16.622 11.186 -2.445 1.00 82.50 91 LYS A CA 1
ATOM 735 C C . LYS A 1 91 ? 15.638 12.032 -3.256 1.00 82.50 91 LYS A C 1
ATOM 737 O O . LYS A 1 91 ? 14.428 11.944 -3.069 1.00 82.50 91 LYS A O 1
ATOM 742 N N . GLU A 1 92 ? 16.136 12.870 -4.161 1.00 79.88 92 GLU A N 1
ATOM 743 C CA . GLU A 1 92 ? 15.285 13.658 -5.060 1.00 79.88 92 GLU A CA 1
ATOM 744 C C . GLU A 1 92 ? 14.658 12.781 -6.148 1.00 79.88 92 GLU A C 1
ATOM 746 O O . GLU A 1 92 ? 13.539 13.061 -6.583 1.00 79.88 92 GLU A O 1
ATOM 751 N N . PHE A 1 93 ? 15.338 11.700 -6.553 1.00 78.25 93 PHE A N 1
ATOM 752 C CA . PHE A 1 93 ? 14.764 10.691 -7.441 1.00 78.25 93 PHE A CA 1
ATOM 753 C C . PHE A 1 93 ? 13.585 9.979 -6.772 1.00 78.25 93 PHE A C 1
ATOM 755 O O . PHE A 1 93 ? 12.497 9.977 -7.350 1.00 78.25 93 PHE A O 1
ATOM 762 N N . GLU A 1 94 ? 13.782 9.465 -5.557 1.00 84.31 94 GLU A N 1
ATOM 763 C CA . GLU A 1 94 ? 12.762 8.764 -4.763 1.00 84.31 94 GLU A CA 1
ATOM 764 C C . GLU A 1 94 ? 11.572 9.673 -4.432 1.00 84.31 94 GLU A C 1
ATOM 766 O O . GLU A 1 94 ? 10.412 9.272 -4.543 1.00 84.31 94 GLU A O 1
ATOM 771 N N . LYS A 1 95 ? 11.833 10.939 -4.073 1.00 82.12 95 LYS A N 1
ATOM 772 C CA . LYS A 1 95 ? 10.777 11.916 -3.769 1.00 82.12 95 LYS A CA 1
ATOM 773 C C . LYS A 1 95 ? 9.914 12.225 -4.992 1.00 82.12 95 LYS A C 1
ATOM 775 O O . LYS A 1 95 ? 8.697 12.337 -4.861 1.00 82.12 95 LYS A O 1
ATOM 780 N N . ALA A 1 96 ? 10.521 12.376 -6.169 1.00 77.50 96 ALA A N 1
ATOM 781 C CA . ALA A 1 96 ? 9.783 12.620 -7.407 1.00 77.50 96 ALA A CA 1
ATOM 782 C C . ALA A 1 96 ? 8.962 11.395 -7.839 1.00 77.50 96 ALA A C 1
ATOM 784 O O . ALA A 1 96 ? 7.838 11.551 -8.311 1.00 77.50 96 ALA A O 1
ATOM 785 N N . GLU A 1 97 ? 9.501 10.191 -7.647 1.00 83.44 97 GLU A N 1
ATOM 786 C CA . GLU A 1 97 ? 8.787 8.940 -7.910 1.00 83.44 97 GLU A CA 1
ATOM 787 C C . GLU A 1 97 ? 7.586 8.781 -6.980 1.00 83.44 97 GLU A C 1
ATOM 789 O O . GLU A 1 97 ? 6.458 8.652 -7.449 1.00 83.44 97 GLU A O 1
ATOM 794 N N . THR A 1 98 ? 7.802 8.929 -5.672 1.00 84.00 98 THR A N 1
ATOM 795 C CA . THR A 1 98 ? 6.729 8.900 -4.669 1.00 84.00 98 THR A CA 1
ATOM 796 C C . THR A 1 98 ? 5.652 9.938 -4.977 1.00 84.00 98 THR A C 1
ATOM 798 O O . THR A 1 98 ? 4.462 9.657 -4.876 1.00 84.00 98 THR A O 1
ATOM 801 N N . PHE A 1 99 ? 6.050 11.143 -5.394 1.00 84.81 99 PHE A N 1
ATOM 802 C CA . PHE A 1 99 ? 5.110 12.193 -5.777 1.00 84.81 99 PHE A CA 1
ATOM 803 C C . PHE A 1 99 ? 4.207 11.777 -6.944 1.00 84.81 99 PHE A C 1
ATOM 805 O O . PHE A 1 99 ? 2.999 11.994 -6.878 1.00 84.81 99 PHE A O 1
ATOM 812 N N . LEU A 1 100 ? 4.767 11.185 -8.002 1.00 80.12 100 LEU A N 1
ATOM 813 C CA . LEU A 1 100 ? 3.974 10.746 -9.148 1.00 80.12 100 LEU A CA 1
ATOM 814 C C . LEU A 1 100 ? 3.087 9.558 -8.825 1.00 80.12 100 LEU A C 1
ATOM 816 O O . LEU A 1 100 ? 1.922 9.572 -9.212 1.00 80.12 100 LEU A O 1
ATOM 820 N N . VAL A 1 101 ? 3.612 8.571 -8.098 1.00 85.94 101 VAL A N 1
ATOM 821 C CA . VAL A 1 101 ? 2.816 7.432 -7.636 1.00 85.94 101 VAL A CA 1
ATOM 822 C C . VAL A 1 101 ? 1.627 7.943 -6.831 1.00 85.94 101 VAL A C 1
ATOM 824 O O . VAL A 1 101 ? 0.497 7.605 -7.160 1.00 85.94 101 VAL A O 1
ATOM 827 N N . ASN A 1 102 ? 1.849 8.855 -5.881 1.00 87.12 102 ASN A N 1
ATOM 828 C CA . ASN A 1 102 ? 0.768 9.461 -5.108 1.00 87.12 102 ASN A CA 1
ATOM 829 C C . ASN A 1 102 ? -0.222 10.230 -5.993 1.00 87.12 102 ASN A C 1
ATOM 831 O O . ASN A 1 102 ? -1.422 10.136 -5.775 1.00 87.12 102 ASN A O 1
ATOM 835 N N . LYS A 1 103 ? 0.245 10.976 -7.002 1.00 85.38 103 LYS A N 1
ATOM 836 C CA . LYS A 1 103 ? -0.642 11.731 -7.901 1.00 85.38 103 LYS A CA 1
ATOM 837 C C . LYS A 1 103 ? -1.502 10.831 -8.781 1.00 85.38 103 LYS A C 1
ATOM 839 O O . LYS A 1 103 ? -2.690 11.099 -8.921 1.00 85.38 103 LYS A O 1
ATOM 844 N N . VAL A 1 104 ? -0.925 9.770 -9.338 1.00 88.31 104 VAL A N 1
ATOM 845 C CA . VAL A 1 104 ? -1.666 8.766 -10.116 1.00 88.31 104 VAL A CA 1
ATOM 846 C C . VAL A 1 104 ? -2.642 8.027 -9.209 1.00 88.31 104 VAL A C 1
ATOM 848 O O . VAL A 1 104 ? -3.806 7.870 -9.559 1.00 88.31 104 VAL A O 1
ATOM 851 N N . GLN A 1 105 ? -2.205 7.647 -8.008 1.00 90.81 105 GLN A N 1
ATOM 852 C CA . GLN A 1 105 ? -3.071 7.016 -7.020 1.00 90.81 105 GLN A CA 1
ATOM 853 C C . GLN A 1 105 ? -4.244 7.918 -6.620 1.00 90.81 105 GLN A C 1
ATOM 855 O O . GLN A 1 105 ? -5.373 7.451 -6.539 1.00 90.81 105 GLN A O 1
ATOM 860 N N . GLU A 1 106 ? -4.011 9.214 -6.416 1.00 89.44 106 GLU A N 1
ATOM 861 C CA . GLU A 1 106 ? -5.070 10.188 -6.139 1.00 89.44 106 GLU A CA 1
ATOM 862 C C . GLU A 1 106 ? -6.055 10.338 -7.303 1.00 89.44 106 GLU A C 1
ATOM 864 O O . GLU A 1 106 ? -7.240 10.530 -7.053 1.00 89.44 106 GLU A O 1
ATOM 869 N N . GLN A 1 107 ? -5.595 10.273 -8.555 1.00 84.62 107 GLN A N 1
ATOM 870 C CA . GLN A 1 107 ? -6.465 10.430 -9.724 1.00 84.62 107 GLN A CA 1
ATOM 871 C C . GLN A 1 107 ? -7.303 9.177 -9.996 1.00 84.62 107 GLN A C 1
ATOM 873 O O . GLN A 1 107 ? -8.514 9.285 -10.174 1.00 84.62 107 GLN A O 1
ATOM 878 N N . GLU A 1 108 ? -6.678 8.003 -9.967 1.00 93.38 108 GLU A N 1
ATOM 879 C CA . GLU A 1 108 ? -7.312 6.739 -10.360 1.00 93.38 108 GLU A CA 1
ATOM 880 C C . GLU A 1 108 ? -8.006 6.030 -9.183 1.00 93.38 108 GLU A C 1
ATOM 882 O O . GLU A 1 108 ? -9.027 5.372 -9.362 1.00 93.38 108 GLU A O 1
ATOM 887 N N . PHE A 1 109 ? -7.495 6.192 -7.956 1.00 93.31 109 PHE A N 1
ATOM 888 C CA . PHE A 1 109 ? -7.913 5.426 -6.770 1.00 93.31 109 PHE A CA 1
ATOM 889 C C . PHE A 1 109 ? -8.350 6.318 -5.596 1.00 93.31 109 PHE A C 1
ATOM 891 O O . PHE A 1 109 ? -8.242 5.941 -4.426 1.00 93.31 109 PHE A O 1
ATOM 898 N N . SER A 1 110 ? -8.872 7.516 -5.882 1.00 90.31 110 SER A N 1
ATOM 899 C CA . SER A 1 110 ? -9.325 8.470 -4.852 1.00 90.31 110 SER A CA 1
ATOM 900 C C . SER A 1 110 ? -10.315 7.868 -3.845 1.00 90.31 110 SER A C 1
ATOM 902 O O . SER A 1 110 ? -10.208 8.124 -2.642 1.00 90.31 110 SER A O 1
ATOM 904 N N . SER A 1 111 ? -11.274 7.062 -4.317 1.00 89.31 111 SER A N 1
ATOM 905 C CA . SER A 1 111 ? -12.283 6.420 -3.465 1.00 89.31 111 SER A CA 1
ATOM 906 C C . SER A 1 111 ? -11.647 5.420 -2.500 1.00 89.31 111 SER A C 1
ATOM 908 O O . SER A 1 111 ? -11.875 5.508 -1.293 1.00 89.31 111 SER A O 1
ATOM 910 N N . ASP A 1 112 ? -10.777 4.542 -3.000 1.00 90.44 112 ASP A N 1
ATOM 911 C CA . ASP A 1 112 ? -10.089 3.539 -2.185 1.00 90.44 112 ASP A CA 1
ATOM 912 C C . ASP A 1 112 ? -9.171 4.185 -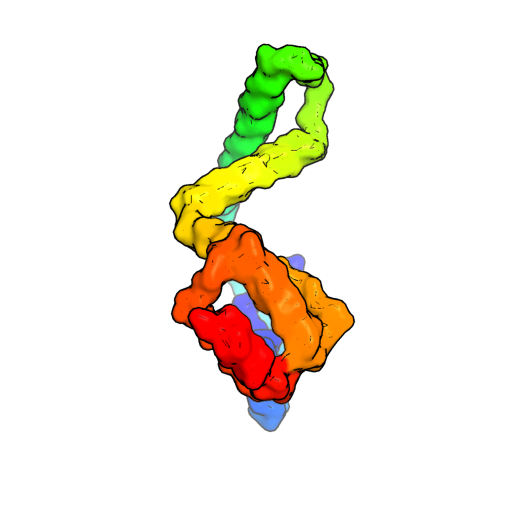1.149 1.00 90.44 112 ASP A C 1
ATOM 914 O O . ASP A 1 112 ? -9.170 3.784 0.014 1.00 90.44 112 ASP A O 1
ATOM 918 N N . ILE A 1 113 ? -8.454 5.250 -1.524 1.00 88.25 113 ILE A N 1
ATOM 919 C CA . ILE A 1 113 ? -7.642 6.036 -0.587 1.00 88.25 113 ILE A CA 1
ATOM 920 C C . ILE A 1 113 ? -8.510 6.602 0.540 1.00 88.25 113 ILE A C 1
ATOM 922 O O . ILE A 1 113 ? -8.119 6.547 1.708 1.00 88.25 113 ILE A O 1
ATOM 926 N N . ASN A 1 114 ? -9.680 7.152 0.216 1.00 86.81 114 ASN A N 1
ATOM 927 C CA . ASN A 1 114 ? -10.592 7.678 1.227 1.00 86.81 114 ASN A CA 1
ATOM 928 C C . ASN A 1 114 ? -11.141 6.562 2.120 1.00 86.81 114 ASN A C 1
ATOM 930 O O . ASN A 1 114 ? -11.149 6.719 3.340 1.00 86.81 114 ASN A O 1
ATOM 934 N N . ASN A 1 115 ? -11.500 5.413 1.548 1.00 86.94 115 ASN A N 1
ATOM 935 C CA . ASN A 1 115 ? -11.948 4.251 2.311 1.00 86.94 115 ASN A CA 1
ATOM 936 C C . ASN A 1 115 ? -10.855 3.778 3.279 1.00 86.94 115 ASN A C 1
ATOM 938 O O . ASN A 1 115 ? -11.103 3.669 4.479 1.00 86.94 115 ASN A O 1
ATOM 942 N N . LEU A 1 116 ? -9.620 3.603 2.808 1.00 86.00 116 LEU A N 1
ATOM 943 C CA . LEU A 1 116 ? -8.489 3.179 3.638 1.00 86.00 116 LEU A CA 1
ATOM 944 C C . LEU A 1 116 ? -8.161 4.187 4.747 1.00 86.00 116 LEU A C 1
ATOM 946 O O . LEU A 1 116 ? -7.924 3.783 5.884 1.00 86.00 116 LEU A O 1
ATOM 950 N N . LYS A 1 117 ? -8.225 5.496 4.467 1.00 84.06 117 LYS A N 1
ATOM 951 C CA . LYS A 1 117 ? -8.043 6.552 5.484 1.00 84.06 117 LYS A CA 1
ATOM 952 C C . LYS A 1 117 ? -9.080 6.489 6.610 1.00 84.06 117 LYS A C 1
ATOM 954 O O . LYS A 1 117 ? -8.819 6.978 7.711 1.00 84.06 117 LYS A O 1
ATOM 959 N N . THR A 1 118 ? -10.255 5.917 6.348 1.00 83.81 118 THR A N 1
ATOM 960 C CA . THR A 1 118 ? -11.325 5.784 7.348 1.00 83.81 118 THR A CA 1
ATOM 961 C C . THR A 1 118 ? -11.225 4.514 8.194 1.00 83.81 118 THR A C 1
ATOM 963 O O . THR A 1 118 ? -11.873 4.439 9.240 1.00 83.81 118 THR A O 1
ATOM 966 N N . VAL A 1 119 ? -10.382 3.548 7.812 1.00 85.69 119 VAL A N 1
ATOM 967 C CA . VAL A 1 119 ? -10.171 2.319 8.587 1.00 85.69 119 VAL A CA 1
ATOM 968 C C . VAL A 1 119 ? -9.331 2.625 9.826 1.00 85.69 119 VAL A C 1
ATOM 970 O O . VAL A 1 119 ? -8.235 3.176 9.748 1.00 85.69 119 VAL A O 1
ATOM 973 N N . HIS A 1 120 ? -9.835 2.242 10.999 1.00 86.50 120 HIS A N 1
ATOM 974 C CA . HIS A 1 120 ? -9.087 2.326 12.248 1.00 86.50 120 HIS A CA 1
ATOM 975 C C . HIS A 1 120 ? -8.638 0.938 12.694 1.00 86.50 120 HIS A C 1
ATOM 977 O O . HIS A 1 120 ? -9.465 0.107 13.062 1.00 86.50 120 HIS A O 1
ATOM 983 N N . ILE A 1 121 ? -7.326 0.718 12.699 1.00 87.69 121 ILE A N 1
ATOM 984 C CA . ILE A 1 121 ? -6.707 -0.486 13.252 1.00 87.69 121 ILE A CA 1
ATOM 985 C C . ILE A 1 121 ? -6.086 -0.108 14.596 1.00 87.69 121 ILE A C 1
ATOM 987 O O . ILE A 1 121 ? -5.331 0.860 14.686 1.00 87.69 121 ILE A O 1
ATOM 991 N N . GLU A 1 122 ? -6.415 -0.858 15.644 1.00 85.94 122 GLU A N 1
ATOM 992 C CA . GLU A 1 122 ? -5.849 -0.682 16.980 1.00 85.94 122 GLU A CA 1
ATOM 993 C C . GLU A 1 122 ? -5.163 -1.974 17.414 1.00 85.94 122 GLU A C 1
ATOM 995 O O . GLU A 1 122 ? -5.751 -3.054 17.341 1.00 85.94 122 GLU A O 1
ATOM 1000 N N . LEU A 1 123 ? -3.921 -1.862 17.888 1.00 90.19 123 LEU A N 1
ATOM 1001 C CA . LEU A 1 123 ? -3.228 -2.980 18.513 1.00 90.19 123 LEU A CA 1
ATOM 1002 C C . LEU A 1 123 ? -3.798 -3.209 19.918 1.00 90.19 123 LEU A C 1
ATOM 1004 O O . LEU A 1 123 ? -3.878 -2.285 20.728 1.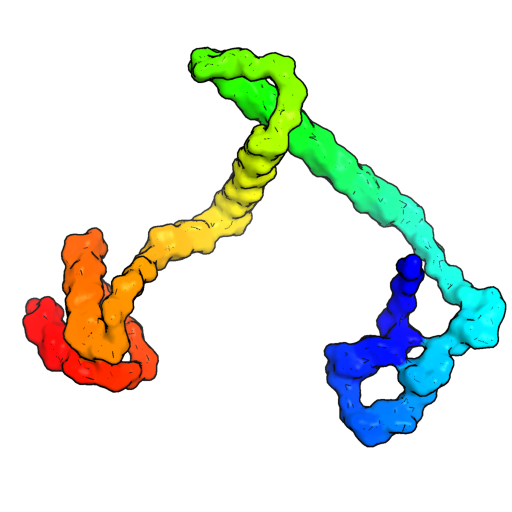00 90.19 123 LEU A O 1
ATOM 1008 N N . VAL A 1 124 ? -4.173 -4.450 20.216 1.00 90.69 124 VAL A N 1
ATOM 1009 C CA . VAL A 1 124 ? -4.768 -4.837 21.500 1.00 90.69 124 VAL A CA 1
ATOM 1010 C C . VAL A 1 124 ? -3.793 -5.738 22.256 1.00 90.69 124 VAL A C 1
ATOM 1012 O O . VAL A 1 124 ? -3.142 -6.590 21.661 1.00 90.69 124 VAL A O 1
ATOM 1015 N N . SER A 1 125 ? -3.694 -5.565 23.576 1.00 88.00 125 SER A N 1
ATOM 1016 C CA . SER A 1 125 ? -2.713 -6.253 24.432 1.00 88.00 125 SER A CA 1
ATOM 1017 C C . SER A 1 125 ? -2.938 -7.763 24.608 1.00 88.00 125 SER A C 1
ATOM 1019 O O . SER A 1 125 ? -2.114 -8.428 25.229 1.00 88.00 125 SER A O 1
ATOM 1021 N N . GLY A 1 126 ? -4.037 -8.319 24.090 1.00 91.12 126 GLY A N 1
ATOM 1022 C CA . GLY A 1 126 ? -4.322 -9.751 24.136 1.00 91.12 126 GLY A CA 1
ATOM 1023 C C . GLY A 1 126 ? -5.701 -10.113 23.580 1.00 91.12 126 GLY A C 1
ATOM 1024 O O . GLY A 1 126 ? -6.564 -9.253 23.401 1.00 91.12 126 GLY A O 1
ATOM 1025 N N . LEU A 1 127 ? -5.925 -11.407 23.337 1.00 91.00 127 LEU A N 1
ATOM 1026 C CA . LEU A 1 127 ? -7.172 -11.963 22.788 1.00 91.00 127 LEU A CA 1
ATOM 1027 C C . LEU A 1 127 ? -8.215 -12.266 23.883 1.00 91.00 127 LEU A C 1
ATOM 1029 O O . LEU A 1 127 ? -8.805 -13.342 23.918 1.00 91.00 127 LEU A O 1
ATOM 1033 N N . THR A 1 128 ? -8.437 -11.330 24.808 1.00 92.00 128 THR A N 1
ATOM 1034 C CA . THR A 1 128 ? -9.408 -11.4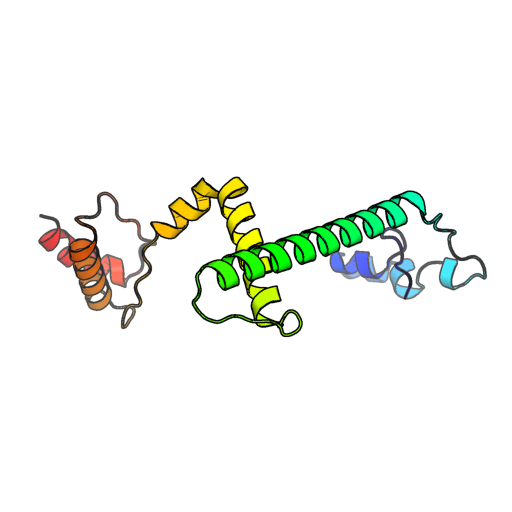88 25.907 1.00 92.00 128 THR A CA 1
ATOM 1035 C C . THR A 1 128 ? -10.600 -10.544 25.756 1.00 92.00 128 THR A C 1
ATOM 1037 O O . THR A 1 128 ? -10.506 -9.483 25.135 1.00 92.00 128 THR A O 1
ATOM 1040 N N . SER A 1 129 ? -11.733 -10.897 26.370 1.00 91.69 129 SER A N 1
ATOM 1041 C CA . SER A 1 129 ? -12.947 -10.068 26.359 1.00 91.69 129 SER A CA 1
ATOM 1042 C C . SER A 1 129 ? -12.709 -8.678 26.962 1.00 91.69 129 SER A C 1
ATOM 1044 O O . SER A 1 129 ? -13.226 -7.685 26.456 1.00 91.69 129 SER A O 1
ATOM 1046 N N . GLN A 1 130 ? -11.899 -8.582 28.025 1.00 90.94 130 GLN A N 1
ATOM 1047 C CA . GLN A 1 130 ? -11.574 -7.302 28.668 1.00 90.94 130 GLN A CA 1
ATOM 1048 C C . GLN A 1 130 ? -10.719 -6.412 27.765 1.00 90.94 130 GLN A C 1
ATOM 1050 O O . GLN A 1 130 ? -10.984 -5.213 27.666 1.00 90.94 130 GLN A O 1
ATOM 1055 N N . ALA A 1 131 ? -9.725 -6.991 27.085 1.00 91.56 131 ALA A N 1
ATOM 1056 C CA . ALA A 1 131 ? -8.859 -6.249 26.180 1.00 91.56 131 ALA A CA 1
ATOM 1057 C C . ALA A 1 131 ? -9.653 -5.698 24.982 1.00 91.56 131 ALA A C 1
ATOM 1059 O O . ALA A 1 131 ? -9.500 -4.525 24.630 1.00 91.56 131 ALA A O 1
ATOM 1060 N N . PHE A 1 132 ? -10.587 -6.492 24.443 1.00 90.69 132 PHE A N 1
ATOM 1061 C CA . PHE A 1 132 ? -11.536 -6.035 23.429 1.00 90.69 132 PHE A CA 1
ATOM 1062 C C . PHE A 1 132 ? -12.436 -4.894 23.929 1.00 90.69 132 PHE A C 1
ATOM 1064 O O . PHE A 1 132 ? -12.528 -3.863 23.268 1.00 90.69 132 PHE A O 1
ATOM 1071 N N . ILE A 1 133 ? -13.069 -5.029 25.104 1.00 90.56 133 ILE A N 1
ATOM 1072 C CA . ILE A 1 133 ? -13.932 -3.972 25.665 1.00 90.56 133 ILE A CA 1
ATOM 1073 C C . ILE A 1 133 ? -13.142 -2.672 25.858 1.00 90.56 133 ILE A C 1
ATOM 1075 O O . ILE A 1 133 ? -13.648 -1.591 25.558 1.00 90.56 133 ILE A O 1
ATOM 1079 N N . ALA A 1 134 ? -11.902 -2.758 26.341 1.00 91.69 134 ALA A N 1
ATOM 1080 C CA . ALA A 1 134 ? -11.047 -1.592 26.523 1.00 91.69 134 ALA A CA 1
ATOM 1081 C C . ALA A 1 134 ? -10.712 -0.910 25.183 1.00 91.69 134 ALA A C 1
ATOM 1083 O O . ALA A 1 134 ? -10.783 0.316 25.097 1.00 91.69 134 ALA A O 1
ATOM 1084 N N . ALA A 1 135 ? -10.411 -1.687 24.137 1.00 92.38 135 ALA A N 1
ATOM 1085 C CA . ALA A 1 135 ? -10.188 -1.165 22.787 1.00 92.38 135 ALA A CA 1
ATOM 1086 C C . ALA A 1 135 ? -11.454 -0.511 22.213 1.00 92.38 135 ALA A C 1
ATOM 1088 O O . ALA A 1 135 ? -11.408 0.628 21.757 1.00 92.38 135 ALA A O 1
ATOM 1089 N N . LEU A 1 136 ? -12.614 -1.164 22.337 1.00 90.81 136 LEU A N 1
ATOM 1090 C CA . LEU A 1 136 ? -13.889 -0.616 21.870 1.00 90.81 136 LEU A CA 1
ATOM 1091 C C . LEU A 1 136 ? -14.235 0.710 22.566 1.00 90.81 136 LEU A C 1
ATOM 1093 O O . LEU A 1 136 ? -14.667 1.657 21.911 1.00 90.81 136 LEU A O 1
ATOM 1097 N N . LYS A 1 137 ? -13.989 0.813 23.880 1.00 90.44 137 LYS A N 1
ATOM 1098 C CA . LYS A 1 137 ? -14.159 2.065 24.634 1.00 90.44 137 LYS A CA 1
ATOM 1099 C C . LYS A 1 137 ? -13.239 3.171 24.120 1.00 90.44 137 LYS A C 1
ATOM 1101 O O . LYS A 1 137 ? -13.705 4.285 23.895 1.00 90.44 137 LYS A O 1
ATOM 1106 N N . ARG A 1 138 ? -11.952 2.876 23.901 1.00 92.75 138 ARG A N 1
ATOM 1107 C CA . ARG A 1 138 ? -10.996 3.851 23.346 1.00 92.75 138 ARG A CA 1
ATOM 1108 C C . ARG A 1 138 ? -11.378 4.283 21.935 1.00 92.75 138 ARG A C 1
ATOM 1110 O O . ARG A 1 138 ? -11.260 5.464 21.618 1.00 92.75 138 ARG A O 1
ATOM 1117 N N . PHE A 1 139 ? -11.853 3.355 21.108 1.00 91.19 139 PHE A N 1
ATOM 1118 C CA . PHE A 1 139 ? -12.353 3.663 19.775 1.00 91.19 139 PHE A CA 1
ATOM 1119 C C . PHE A 1 139 ? -13.541 4.626 19.834 1.00 91.19 139 PHE A C 1
ATOM 1121 O O . PHE A 1 139 ? -13.488 5.690 19.219 1.00 91.19 139 PHE A O 1
ATOM 1128 N N . MET A 1 140 ? -14.571 4.306 20.625 1.00 90.56 140 MET A N 1
ATOM 1129 C CA . MET A 1 140 ? -15.772 5.142 20.721 1.00 90.56 140 MET A CA 1
ATOM 1130 C C . MET A 1 140 ? -15.501 6.510 21.348 1.00 90.56 140 MET A C 1
ATOM 1132 O O . MET A 1 140 ? -16.091 7.497 20.922 1.00 90.56 140 MET A O 1
ATOM 1136 N N . ALA A 1 141 ? -14.567 6.602 22.298 1.00 90.44 141 ALA A N 1
ATOM 1137 C CA . ALA A 1 141 ? -14.131 7.886 22.843 1.00 90.44 141 ALA A CA 1
ATOM 1138 C C . ALA A 1 141 ? -13.483 8.791 21.778 1.00 90.44 141 ALA A C 1
ATOM 1140 O O . ALA A 1 141 ? -13.608 10.009 21.850 1.00 90.44 141 ALA A O 1
ATOM 1141 N N . ARG A 1 142 ? -12.804 8.209 20.777 1.00 90.56 142 ARG A N 1
ATOM 1142 C CA . ARG A 1 142 ? -12.123 8.957 19.706 1.00 90.56 142 ARG A CA 1
ATOM 1143 C C . ARG A 1 142 ? -12.995 9.212 18.477 1.00 90.56 142 ARG A C 1
ATOM 1145 O O . ARG A 1 142 ? -12.767 10.191 17.776 1.00 90.56 142 ARG A O 1
ATOM 1152 N N . ARG A 1 143 ? -13.926 8.308 18.161 1.00 89.94 143 ARG A N 1
ATOM 1153 C CA . ARG A 1 143 ? -14.671 8.297 16.886 1.00 89.94 143 ARG A CA 1
ATOM 1154 C C . ARG A 1 143 ? -16.192 8.350 17.045 1.00 89.94 143 ARG A C 1
ATOM 1156 O O . ARG A 1 143 ? -16.892 8.430 16.042 1.00 89.94 143 ARG A O 1
ATOM 1163 N N . GLY A 1 144 ? -16.699 8.336 18.276 1.00 89.25 144 GLY A N 1
ATOM 1164 C CA . GLY A 1 144 ? -18.127 8.269 18.571 1.00 89.25 144 GLY A CA 1
ATOM 1165 C C . GLY A 1 144 ? -18.666 6.837 18.623 1.00 89.25 144 GLY A C 1
ATOM 1166 O O . GLY A 1 144 ? -17.961 5.858 18.376 1.00 89.25 144 GLY A O 1
ATOM 1167 N N . LYS A 1 145 ? -19.945 6.707 18.985 1.00 88.25 145 LYS A N 1
ATOM 1168 C CA . LYS A 1 145 ? -20.621 5.413 19.147 1.00 88.25 145 LYS A CA 1
ATOM 1169 C C . LYS A 1 145 ? -20.707 4.676 17.805 1.00 88.25 145 LYS A C 1
ATOM 1171 O O . LYS A 1 145 ? -21.132 5.250 16.806 1.00 88.25 145 LYS A O 1
ATOM 1176 N N . CYS A 1 146 ? -20.350 3.390 17.786 1.00 86.94 146 CYS A N 1
ATOM 1177 C CA . CYS A 1 146 ? -20.487 2.568 16.582 1.00 86.94 146 CYS A CA 1
ATOM 1178 C C . CYS A 1 146 ? -21.964 2.407 16.200 1.00 86.94 146 CYS A C 1
ATOM 1180 O O . CYS A 1 146 ? -22.766 1.968 17.024 1.00 86.94 146 CYS A O 1
ATOM 1182 N N . ALA A 1 147 ? -22.303 2.679 14.938 1.00 87.75 147 ALA A N 1
ATOM 1183 C CA . ALA A 1 147 ? -23.640 2.417 14.402 1.00 87.75 147 ALA A CA 1
ATOM 1184 C C . ALA A 1 147 ? -23.883 0.922 14.133 1.00 87.75 147 ALA A C 1
ATOM 1186 O O . ALA A 1 147 ? -24.989 0.421 14.322 1.00 87.75 147 ALA A O 1
ATOM 1187 N N . LYS A 1 148 ? -22.847 0.202 13.687 1.00 88.38 148 LYS A N 1
ATOM 1188 C CA . LYS A 1 148 ? -22.868 -1.243 13.436 1.00 88.38 148 LYS A CA 1
ATOM 1189 C C . LYS A 1 148 ? -21.575 -1.862 13.953 1.00 88.38 148 LYS A C 1
ATOM 1191 O O . LYS A 1 148 ? -20.511 -1.257 13.834 1.00 88.38 148 LYS A O 1
ATOM 1196 N N . LEU A 1 149 ? -21.678 -3.057 14.523 1.00 87.12 149 LEU A N 1
ATOM 1197 C CA . LEU A 1 149 ? -20.547 -3.856 14.981 1.00 87.12 149 LEU A CA 1
ATOM 1198 C C . LEU A 1 149 ? -20.661 -5.236 14.332 1.00 87.12 149 LEU A C 1
ATOM 1200 O O . LEU A 1 149 ? -21.707 -5.872 14.434 1.00 87.12 149 LEU A O 1
ATOM 1204 N N . PHE A 1 150 ? -19.594 -5.683 13.677 1.00 87.62 150 PHE A N 1
ATOM 1205 C CA . PHE A 1 150 ? -19.506 -7.009 13.072 1.00 87.62 150 PHE A CA 1
ATOM 1206 C C . PHE A 1 150 ? -18.477 -7.841 13.836 1.00 87.62 150 PHE A C 1
ATOM 1208 O O . PHE A 1 150 ? -17.469 -7.312 14.302 1.00 87.62 150 PHE A O 1
ATOM 1215 N N . SER A 1 151 ? -18.748 -9.133 13.986 1.00 87.69 151 SER A N 1
ATOM 1216 C CA . SER A 1 151 ? -17.863 -10.091 14.643 1.00 87.69 151 SER A CA 1
ATOM 1217 C C . SER A 1 151 ? -17.958 -11.429 13.920 1.00 87.69 151 SER A C 1
ATOM 1219 O O . SER A 1 151 ? -19.014 -11.790 13.407 1.00 87.69 151 SER A O 1
ATOM 1221 N N . ASP A 1 152 ? -16.856 -12.163 13.914 1.00 88.88 152 ASP A N 1
ATOM 1222 C CA . ASP A 1 152 ? -16.743 -13.551 13.464 1.00 88.88 152 ASP A CA 1
ATOM 1223 C C . ASP A 1 152 ? -17.225 -14.572 14.518 1.00 88.88 152 ASP A C 1
ATOM 1225 O O . ASP A 1 152 ? -17.065 -15.775 14.334 1.00 88.88 152 ASP A O 1
ATOM 1229 N N . ASN A 1 153 ? -17.815 -14.103 15.626 1.00 85.50 153 ASN A N 1
ATOM 1230 C CA . ASN A 1 153 ? -18.219 -14.894 16.792 1.00 85.50 153 ASN A CA 1
ATOM 1231 C C . ASN A 1 153 ? -17.063 -15.530 17.588 1.00 85.50 153 ASN A C 1
ATOM 1233 O O . ASN A 1 153 ? -17.271 -16.517 18.299 1.00 85.50 153 ASN A O 1
ATOM 1237 N N . GLY A 1 154 ? -15.858 -14.951 17.557 1.00 87.12 154 GLY A N 1
ATOM 1238 C CA . GLY A 1 154 ? -14.781 -15.337 18.474 1.00 87.12 154 GLY A CA 1
ATOM 1239 C C . GLY A 1 154 ? -15.223 -15.348 19.951 1.00 87.12 154 GLY A C 1
ATOM 1240 O O . GLY A 1 154 ? -15.952 -14.462 20.410 1.00 87.12 154 GLY A O 1
ATOM 1241 N N . LYS A 1 155 ? -14.772 -16.344 20.733 1.00 86.94 155 LYS A N 1
ATOM 1242 C CA . LYS A 1 155 ? -15.211 -16.576 22.133 1.00 86.94 155 LYS A CA 1
ATOM 1243 C C . LYS A 1 155 ? -15.049 -15.345 23.036 1.00 86.94 155 LYS A C 1
A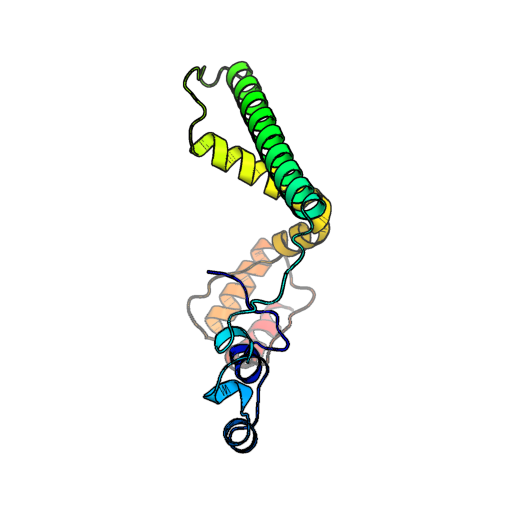TOM 1245 O O . LYS A 1 155 ? -15.869 -15.090 23.916 1.00 86.94 155 LYS A O 1
ATOM 1250 N N . ASN A 1 156 ? -14.012 -14.560 22.787 1.00 85.12 156 ASN A N 1
ATOM 1251 C CA . ASN A 1 156 ? -13.681 -13.302 23.450 1.00 85.12 156 ASN A CA 1
ATOM 1252 C C . ASN A 1 156 ? -14.723 -12.199 23.165 1.00 85.12 156 ASN A C 1
ATOM 1254 O O . ASN A 1 156 ? -15.020 -11.394 24.046 1.00 85.12 156 ASN A O 1
ATOM 1258 N N . PHE A 1 157 ? -15.352 -12.184 21.987 1.00 85.75 157 PHE A N 1
ATOM 1259 C CA . PHE A 1 157 ? -16.463 -11.273 21.687 1.00 85.75 157 PHE A CA 1
ATOM 1260 C C . PHE A 1 157 ? -17.772 -11.747 22.323 1.00 85.75 157 PHE A C 1
ATOM 1262 O O . PHE A 1 157 ? -18.511 -10.941 22.889 1.00 85.75 157 PHE A O 1
ATOM 1269 N N . VAL A 1 158 ? -18.022 -13.062 22.318 1.00 86.94 158 VAL A N 1
ATOM 1270 C CA . VAL A 1 158 ? -19.190 -13.658 22.989 1.00 86.94 158 VAL A CA 1
ATOM 1271 C C . VAL A 1 158 ? -19.158 -13.353 24.489 1.00 86.94 158 VAL A C 1
ATOM 1273 O O . VAL A 1 158 ? -20.132 -12.839 25.040 1.00 86.94 158 VAL A O 1
ATOM 1276 N N . GLY A 1 159 ? -18.013 -13.570 25.143 1.00 83.56 159 GLY A N 1
ATOM 1277 C CA . GLY A 1 159 ? -17.823 -13.245 26.558 1.00 83.56 159 GLY A CA 1
ATOM 1278 C C . GLY A 1 159 ? -17.912 -11.744 26.864 1.00 83.56 159 GLY A C 1
ATOM 1279 O O . GLY A 1 159 ? -18.264 -11.366 27.979 1.00 83.56 159 GLY A O 1
ATOM 1280 N N . ALA A 1 160 ? -17.645 -10.874 25.886 1.00 86.94 160 ALA A N 1
ATOM 1281 C CA . ALA A 1 160 ? -17.801 -9.429 26.032 1.00 86.94 160 ALA A CA 1
ATOM 1282 C C . ALA A 1 160 ? -19.262 -8.947 25.925 1.00 86.94 160 ALA A C 1
ATOM 1284 O O . ALA A 1 160 ? -19.542 -7.813 26.312 1.00 86.94 160 ALA A O 1
ATOM 1285 N N . SER A 1 161 ? -20.199 -9.782 25.455 1.00 85.19 161 SER A N 1
ATOM 1286 C CA . SER A 1 161 ? -21.591 -9.400 25.150 1.00 85.19 161 SER A CA 1
ATOM 1287 C C . SER A 1 161 ? -22.297 -8.661 26.295 1.00 85.19 161 SER A C 1
ATOM 1289 O O . SER A 1 161 ? -22.879 -7.595 26.085 1.00 85.19 161 SER A O 1
ATOM 1291 N N . ASN A 1 162 ? -22.180 -9.154 27.532 1.00 78.75 162 ASN A N 1
ATOM 1292 C CA . ASN A 1 162 ? -22.780 -8.496 28.700 1.00 78.75 162 ASN A CA 1
ATOM 1293 C C . ASN A 1 162 ? -22.148 -7.123 28.987 1.00 78.75 162 ASN A C 1
ATOM 1295 O O . ASN A 1 162 ? -22.854 -6.165 29.300 1.00 78.75 162 ASN A O 1
ATOM 1299 N N . GLY A 1 163 ? -20.826 -7.003 28.824 1.00 78.69 163 GLY A N 1
ATOM 1300 C CA . GLY A 1 163 ? -20.105 -5.738 28.990 1.00 78.69 163 GLY A CA 1
ATOM 1301 C C . GLY A 1 163 ? -20.472 -4.705 27.922 1.00 78.69 163 GLY A C 1
ATOM 1302 O O . GLY A 1 163 ? -20.625 -3.526 28.235 1.00 78.69 163 GLY A O 1
ATOM 1303 N N . ILE A 1 164 ? -20.677 -5.154 26.682 1.00 82.31 164 ILE A N 1
ATOM 1304 C CA . ILE A 1 164 ? -21.123 -4.313 25.565 1.00 82.31 164 ILE A CA 1
ATOM 1305 C C . ILE A 1 164 ? -22.547 -3.798 25.820 1.00 82.31 164 ILE A C 1
ATOM 1307 O O . ILE A 1 164 ? -22.790 -2.600 25.693 1.00 82.31 164 ILE A O 1
ATOM 1311 N N . LYS A 1 165 ? -23.480 -4.668 26.236 1.00 79.44 165 LYS A N 1
ATOM 1312 C CA . LYS A 1 165 ? -24.879 -4.287 26.521 1.00 79.44 165 LYS A CA 1
ATOM 1313 C C . LYS A 1 165 ? -24.996 -3.215 27.602 1.00 79.44 165 LYS A C 1
ATOM 1315 O O . LYS A 1 165 ? -25.808 -2.308 27.464 1.00 79.44 165 LYS A O 1
ATOM 1320 N N . ASN A 1 166 ? -24.184 -3.301 28.653 1.00 73.81 166 ASN A N 1
ATOM 1321 C CA . ASN A 1 166 ? -24.194 -2.309 29.730 1.00 73.81 166 ASN A CA 1
ATOM 1322 C C . ASN A 1 166 ? -23.635 -0.950 29.293 1.00 73.81 166 ASN A C 1
ATOM 1324 O O . ASN A 1 166 ? -24.030 0.068 29.844 1.00 73.81 166 ASN A O 1
ATOM 1328 N N . PHE A 1 167 ? -22.721 -0.935 28.323 1.00 70.62 167 PHE A N 1
ATOM 1329 C CA . PHE A 1 167 ? -22.054 0.280 27.855 1.00 70.62 167 PHE A CA 1
ATOM 1330 C C . PHE A 1 167 ? -22.765 0.965 26.677 1.00 70.62 167 PHE A C 1
ATOM 1332 O O . PHE A 1 167 ? -22.563 2.152 26.451 1.00 70.62 167 PHE A O 1
ATOM 1339 N N . LEU A 1 168 ? -23.569 0.226 25.905 1.00 68.62 168 LEU A N 1
ATOM 1340 C CA . LEU A 1 168 ? -24.313 0.765 24.761 1.00 68.62 168 LEU A CA 1
ATOM 1341 C C . LEU A 1 168 ? -25.740 1.225 25.093 1.00 68.62 168 LEU A C 1
ATOM 1343 O O . LEU A 1 168 ? -26.376 1.790 24.197 1.00 68.62 168 LEU A O 1
ATOM 1347 N N . LYS A 1 169 ? -26.234 0.986 26.315 1.00 59.56 169 LYS A N 1
ATOM 1348 C CA . LYS A 1 169 ? -27.423 1.675 26.842 1.00 59.56 169 LYS A CA 1
ATOM 1349 C C . LYS A 1 169 ? -27.130 3.164 26.968 1.00 59.56 169 LYS A C 1
ATOM 1351 O O . LYS A 1 169 ? -27.978 3.941 26.488 1.00 59.56 169 LYS A O 1
#

Sequence (169 aa):
MEHVPSDPNPADLVSRGIDPDKLLQQKLWFNGPTFLSGDEYPNRTINCREKLEEYNSELRKTLLMNKLRTINRFVENLKGISRVTVPLTIKEFEKAETFLVNKVQEQEFSSDINNLKTVHIELVSGLTSQAFIAALKRFMARRGKCAKLFSDNGKNFVGASNGIKNFLK

Secondary structure (DSSP, 8-state):
-PPPPSTT-HHHHHHT---HHHHTT-HHHHH--GGGSSS--------HHHHHHHHHHHHHHHHHHHHHHHHHHHHHHHTTS----SSPPHHHHHHHHHHHHHHHHHHHSHHHHHHHHH------S-SSHHHHHHHHHHHHHHH---S-------HHHHHHHHHHHHHH-

pLDDT: mean 81.73, std 8.51, range [46.84, 93.38]

=== Feature glossary ===
Key to the feature types in this record:

pLDDT. pLDDT is the predicted lDDT-Cα score: AlphaFold's confidence that the local environment of each residue (all inter-atomic distances within 15 Å) is correctly placed. It is a per-residue number between 0 and 100, with higher meaning more reliable.

Radius of gyration, Cα contacts, bounding box. The geometric summary reports three shape descriptors. Rg (radius of gyration) measures how spread out the Cα atoms are about their centre of mass; compact globular proteins have small Rg, elongated or unfolded ones large. Cα contacts (<8 Å, |i−j|>4) count long-range residue pairs in spatial proximity — high for tightly packed folds, near zero for rods or random coil. The bounding-box extents give the protein's footprint along x, y, z in Å.

Backbone torsions (φ/ψ). Backbone dihedral angles. Every residue except chain termini has a φ (preceding-C → N → Cα → C) and a ψ (N → Cα → C → next-N). They are reported in degrees following the IUPAC sign convention. Secondary structure is essentially a statement about which (φ, ψ) basin each residue occupies.

Contact-map, Ramachandran, and PAE plots. Plot images: a contact map (which residues are close in 3D, as an N×N binary image), a Ramachandran scatter (backbone torsion angles, revealing secondary-structure composition at a glance), and — for AlphaFold structures — a PAE heatmap (pairwise prediction confidence).

Predicted aligned error. Predicted Aligned Error (PAE) is an AlphaFold confidence matrix: entry (i, j) is the expected error in the position of residue j, in ångströms, when the prediction is superimposed on the true structure at residue i. Low PAE within a block of residues means that block is internally rigid and well-predicted; high PAE between two blocks means their relative placement is uncertain even if each block individually is confident.

Secondary structure (3-state, P-SEA). Three-state secondary structure (P-SEA) collapses the eight DSSP classes into helix (a), strand (b), and coil (c). P-SEA assigns these from Cα geometry alone — distances and angles — without requiring backbone oxygens, so it works on any Cα trace.

Solvent-accessible surface area. Solvent-accessible surface area (SASA) is the area in Å² traced out by the centre of a 1.4 Å probe sphere (a water molecule) rolled over the protein's van der Waals surface (Shrake–Rupley / Lee–Richards construction). Buried residues have near-zero SASA; fully exposed residues can exceed 200 Å². The total SASA scales roughly with the number of surface residues.

Foldseek 3Di. The Foldseek 3Di string encodes local tertiary geometry as a 20-letter alphabet — one character per residue — derived from the relative positions of nearby Cα atoms. Unlike the amino-acid sequence, 3Di is a direct function of the 3D structure, so two proteins with the same fold have similar 3Di strings even at low sequence identity.

B-factor. For experimental (PDB) structures, the B-factor (temperature factor) quantifies the positional spread of each atom in the crystal — a combination of thermal vibration and static disorder — in units of Å². High B-factors mark flexible loops or poorly resolved regions; low B-factors mark the rigid, well-ordered core.

mmCIF coordinates. The mmCIF block holds the 3D Cartesian coordinates of each backbone atom (N, Cα, C, O) in ångströms. mmCIF is the PDB's canonical archive format — a tagged-loop text representation of the atomic model.

InterPro / GO / CATH / organism. Functional annotations link the protein to curated databases. InterPro entries identify conserved domains and families by matching the sequence against member-database signatures (Pfam, PROSITE, CDD, …). Gene Ontology (GO) terms describe molecular function, biological process, and cellular component in a controlled vocabulary. CATH places the structure in a hierarchical fold classification (Class/Architecture/Topology/Homologous-superfamily). The organism is the source species.

Rendered structure images. Structure images are PyMOL renders from six orthogonal camera directions. Cartoon representation draws helices as coils and strands as arrows; sticks shows the backbone as bonds; surface shows the solvent-excluded envelope. Rainbow coloring maps sequence position to hue (blue→red, N→C); chain coloring assigns a distinct color per polypeptide.

Sequence. This is the polypeptide sequence — one letter per residue, N-terminus first. Length ranges from a few dozen residues for small domains to over a thousand for large multi-domain proteins.

Secondary structure (8-state, DSSP). The SS8 string is DSSP's per-residue secondary-structure call. α-helix (H) means an i→i+4 H-bond ladder; β-strand (E) means the residue participates in a β-sheet; 3₁₀ (G) and π (I) are tighter and wider helices; T/S are turns/bends; '-' is loop.

Nearest PDB structures. Structural nearest neighbors (via Foldseek easy-search vs the PDB). Reported per hit: target PDB id, E-value, and alignment TM-score. A TM-score above ~0.5 is the conventional threshold for 'same fold'.